Protein AF-A0A933FB46-F1 (afdb_monomer_lite)

Foldseek 3Di:
DDPPPPPDQKDKAFLACWAQEPNWIWTKIWIWGDDPPDQATWIKIWTHTPVDDDIQIDTDPGDNYPVSSVVVSVVSSVDSVVVNVRSVVSVVD

Radius of gyration: 14.54 Å; chains: 1; bounding box: 53×24×31 Å

pLDDT: mean 89.15, std 15.68, range [33.78, 98.31]

Secondary structure (DSSP, 8-state):
--------SEEEEEEE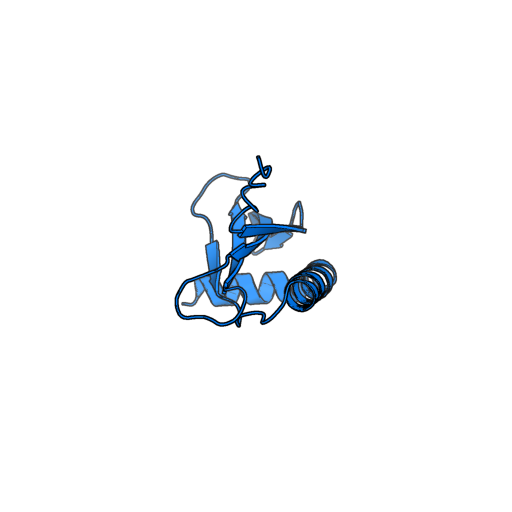EEEEETTEEEEEEEEEE--TTSSSEEEEEEEEETTS-PPEEEEEEEESSHHHHHHHHHHHHT-HHHHHHHHHHHHH-

Structure (mmCIF, N/CA/C/O backbone):
data_AF-A0A933FB46-F1
#
_entry.id   AF-A0A933FB46-F1
#
loop_
_atom_site.group_PDB
_atom_site.id
_atom_site.type_symbol
_atom_site.label_atom_id
_atom_site.label_alt_id
_atom_site.label_comp_id
_atom_site.label_asym_id
_atom_site.label_entity_id
_atom_site.label_seq_id
_atom_site.pdbx_PDB_ins_code
_atom_site.Cartn_x
_atom_site.Cartn_y
_atom_site.Cartn_z
_atom_site.occupancy
_atom_site.B_iso_or_equiv
_atom_site.auth_seq_id
_atom_site.auth_comp_id
_atom_site.auth_asym_id
_atom_site.auth_atom_id
_atom_site.pdbx_PDB_model_num
ATOM 1 N N . MET A 1 1 ? 39.920 3.719 -5.920 1.00 33.78 1 MET A N 1
ATOM 2 C CA . MET A 1 1 ? 39.191 3.034 -4.831 1.00 33.78 1 MET A CA 1
ATOM 3 C C . MET A 1 1 ? 37.726 3.451 -4.928 1.00 33.78 1 MET A C 1
ATOM 5 O O . MET A 1 1 ? 37.401 4.581 -4.591 1.00 33.78 1 MET A O 1
ATOM 9 N N . GLY A 1 2 ? 36.886 2.626 -5.561 1.00 34.00 2 GLY A N 1
ATOM 10 C CA . GLY A 1 2 ? 35.502 2.986 -5.889 1.00 34.00 2 GLY A CA 1
ATOM 11 C C . GLY A 1 2 ? 34.618 2.998 -4.644 1.00 34.00 2 GLY A C 1
ATOM 12 O O . GLY A 1 2 ? 34.586 2.015 -3.907 1.00 34.00 2 GLY A O 1
ATOM 13 N N . LYS A 1 3 ? 33.907 4.104 -4.405 1.00 38.56 3 LYS A N 1
ATOM 14 C CA . LYS A 1 3 ? 32.844 4.166 -3.396 1.00 38.56 3 LYS A CA 1
ATOM 15 C C . LYS A 1 3 ? 31.744 3.187 -3.811 1.00 38.56 3 LYS A C 1
ATOM 17 O O . LYS A 1 3 ? 30.983 3.471 -4.728 1.00 38.56 3 LYS A O 1
ATOM 22 N N . MET A 1 4 ? 31.667 2.039 -3.142 1.00 41.06 4 MET A N 1
ATOM 23 C CA . MET A 1 4 ? 30.487 1.182 -3.188 1.00 41.06 4 MET A CA 1
ATOM 24 C C . MET A 1 4 ? 29.376 1.899 -2.419 1.00 41.06 4 MET A C 1
ATOM 26 O O . MET A 1 4 ? 29.248 1.751 -1.205 1.00 41.06 4 MET A O 1
ATOM 30 N N . THR A 1 5 ? 28.583 2.714 -3.108 1.00 42.41 5 THR A N 1
ATOM 31 C CA . THR A 1 5 ? 27.250 3.065 -2.624 1.00 42.41 5 THR A CA 1
ATOM 32 C C . THR A 1 5 ? 26.481 1.751 -2.538 1.00 42.41 5 THR A C 1
ATOM 34 O O . THR A 1 5 ? 26.086 1.194 -3.560 1.00 42.41 5 THR A O 1
ATOM 37 N N . ARG A 1 6 ? 26.324 1.198 -1.327 1.00 46.06 6 ARG A N 1
ATOM 38 C CA . ARG A 1 6 ? 25.365 0.116 -1.075 1.00 46.06 6 ARG A CA 1
ATOM 39 C C . ARG A 1 6 ? 23.993 0.689 -1.411 1.00 46.06 6 ARG A C 1
ATOM 41 O O . ARG A 1 6 ? 23.404 1.380 -0.588 1.00 46.06 6 ARG A O 1
ATOM 48 N N . GLY A 1 7 ? 23.545 0.504 -2.650 1.00 51.72 7 GLY A N 1
ATOM 49 C CA . GLY A 1 7 ? 22.192 0.863 -3.041 1.00 51.72 7 GLY A CA 1
ATOM 50 C C . GLY A 1 7 ? 21.244 0.136 -2.099 1.00 51.72 7 GLY A C 1
ATOM 51 O O . GLY A 1 7 ? 21.377 -1.076 -1.926 1.00 51.72 7 GLY A O 1
ATOM 52 N N . THR A 1 8 ? 20.351 0.873 -1.449 1.00 57.66 8 THR A N 1
ATOM 53 C CA . THR A 1 8 ? 19.269 0.304 -0.649 1.00 57.66 8 THR A CA 1
ATOM 54 C C . THR A 1 8 ? 18.573 -0.769 -1.493 1.00 57.66 8 THR A C 1
ATOM 56 O O . THR A 1 8 ? 18.137 -0.518 -2.618 1.00 57.66 8 THR A O 1
ATOM 59 N N . SER A 1 9 ? 18.568 -2.009 -1.001 1.00 76.56 9 SER A N 1
ATOM 60 C CA . SER A 1 9 ? 18.016 -3.184 -1.696 1.00 76.56 9 SER A CA 1
ATOM 61 C C . SER A 1 9 ? 16.489 -3.133 -1.822 1.00 76.56 9 SER A C 1
ATOM 63 O O . SER A 1 9 ? 15.892 -3.973 -2.502 1.00 76.56 9 SER A O 1
ATOM 65 N N . TRP A 1 10 ? 15.869 -2.126 -1.210 1.00 80.69 10 TRP A N 1
ATOM 66 C CA . TRP A 1 10 ? 14.449 -1.841 -1.252 1.00 80.69 10 TRP A CA 1
ATOM 67 C C . TRP A 1 10 ? 14.176 -0.338 -1.377 1.00 80.69 10 TRP A C 1
ATOM 69 O O . TRP A 1 10 ? 15.034 0.506 -1.106 1.00 80.69 10 TRP A O 1
ATOM 79 N N . LYS A 1 11 ? 12.963 -0.019 -1.814 1.00 89.19 11 LYS A N 1
ATOM 80 C CA . LYS A 1 11 ? 12.380 1.319 -1.906 1.00 89.19 11 LYS A CA 1
ATOM 81 C C . LYS A 1 11 ? 11.072 1.309 -1.132 1.00 89.19 11 LYS A C 1
ATOM 83 O O . LYS A 1 11 ? 10.339 0.330 -1.215 1.00 89.19 11 LYS A O 1
ATOM 88 N N . GLU A 1 12 ? 10.791 2.391 -0.429 1.00 94.06 12 GLU A N 1
ATOM 89 C CA . GLU A 1 12 ? 9.548 2.578 0.313 1.00 94.06 12 GLU A CA 1
ATOM 90 C C . GLU A 1 12 ? 8.902 3.876 -0.160 1.00 94.06 12 GLU A C 1
ATOM 92 O O . GLU A 1 12 ? 9.590 4.887 -0.331 1.00 94.06 12 GLU A O 1
ATOM 97 N N . HIS A 1 13 ? 7.598 3.833 -0.409 1.00 95.94 13 HIS A N 1
ATOM 98 C CA . HIS A 1 13 ? 6.798 4.982 -0.810 1.00 95.94 13 HIS A CA 1
ATOM 99 C C . HIS A 1 13 ? 5.592 5.090 0.115 1.00 95.94 13 HIS A C 1
ATOM 101 O O . HIS A 1 13 ? 4.784 4.165 0.173 1.00 95.94 13 HIS A O 1
ATOM 107 N N . ARG A 1 14 ? 5.445 6.232 0.792 1.00 97.69 14 ARG A N 1
ATOM 108 C CA . ARG A 1 14 ? 4.232 6.538 1.552 1.00 97.69 14 ARG A CA 1
ATOM 109 C C . ARG A 1 14 ? 3.077 6.736 0.574 1.00 97.69 14 ARG A C 1
ATOM 111 O O . ARG A 1 14 ? 3.127 7.653 -0.241 1.00 97.69 14 ARG A O 1
ATOM 118 N N . LEU A 1 15 ? 2.058 5.884 0.665 1.00 97.88 15 LEU A N 1
ATOM 119 C CA . LEU A 1 15 ? 0.830 6.008 -0.125 1.00 97.88 15 LEU A CA 1
ATOM 120 C C . LEU A 1 15 ? -0.207 6.863 0.606 1.00 97.88 15 LEU A C 1
ATOM 122 O O . LEU A 1 15 ? -0.873 7.685 -0.014 1.00 97.88 15 LEU A O 1
ATOM 126 N N . ALA A 1 16 ? -0.321 6.688 1.925 1.00 97.75 16 ALA A N 1
ATOM 127 C CA . ALA A 1 16 ? -1.201 7.485 2.774 1.00 97.75 16 ALA A CA 1
ATOM 128 C C . ALA A 1 16 ? -0.665 7.550 4.209 1.00 97.75 16 ALA A C 1
ATOM 130 O O . ALA A 1 16 ? -0.363 6.520 4.809 1.00 97.75 16 ALA A O 1
ATOM 131 N N . ASP A 1 17 ? -0.592 8.747 4.797 1.00 97.31 17 ASP A N 1
ATOM 132 C CA . ASP A 1 17 ? -0.238 8.900 6.218 1.00 97.31 17 ASP A CA 1
ATOM 133 C C . ASP A 1 17 ? -1.354 8.397 7.145 1.00 97.31 17 ASP A C 1
ATOM 135 O O . ASP A 1 17 ? -1.085 7.886 8.238 1.00 97.31 17 ASP A O 1
ATOM 139 N N . ARG A 1 18 ? -2.603 8.504 6.678 1.00 97.38 18 ARG A N 1
ATOM 140 C CA . ARG A 1 18 ? -3.805 8.013 7.345 1.00 97.38 18 ARG A CA 1
ATOM 141 C C . ARG A 1 18 ? -4.849 7.568 6.317 1.00 97.38 18 ARG A C 1
ATOM 143 O O . ARG A 1 18 ? -5.293 8.374 5.505 1.00 97.38 18 ARG A O 1
ATOM 150 N N . LEU A 1 19 ? -5.266 6.312 6.404 1.00 97.50 19 LEU A N 1
ATOM 151 C CA . LEU A 1 19 ? -6.397 5.717 5.701 1.00 97.50 19 LEU A CA 1
ATOM 152 C C . LEU A 1 19 ? -7.323 5.084 6.744 1.00 97.50 19 LEU A C 1
ATOM 154 O O . LEU A 1 19 ? -6.891 4.210 7.495 1.00 97.50 19 LEU A O 1
ATOM 158 N N . ASP A 1 20 ? -8.572 5.533 6.810 1.00 97.00 20 ASP A N 1
ATOM 159 C CA . ASP A 1 20 ? -9.580 4.976 7.713 1.00 97.00 20 ASP A CA 1
ATOM 160 C C . ASP A 1 20 ? -10.350 3.852 6.989 1.00 97.00 20 ASP A C 1
ATOM 162 O O . ASP A 1 20 ? -11.054 4.105 6.014 1.00 97.00 20 ASP A O 1
ATOM 166 N N . VAL A 1 21 ? -10.215 2.607 7.459 1.00 94.69 21 VAL A N 1
ATOM 167 C CA . VAL A 1 21 ? -10.882 1.414 6.905 1.00 94.69 21 VAL A CA 1
ATOM 168 C C . VAL A 1 21 ? -11.583 0.670 8.033 1.00 94.69 21 VAL A C 1
ATOM 170 O O . VAL A 1 21 ? -10.975 0.389 9.062 1.00 94.69 21 VAL A O 1
ATOM 173 N N . ASP A 1 22 ? -12.874 0.380 7.863 1.00 91.69 22 ASP A N 1
ATOM 174 C CA . ASP A 1 22 ? -13.701 -0.358 8.831 1.00 91.69 22 ASP A CA 1
ATOM 175 C C . ASP A 1 22 ? -13.615 0.184 10.280 1.00 91.69 22 ASP A C 1
ATOM 177 O O . ASP A 1 22 ? -13.722 -0.552 11.258 1.00 91.69 22 ASP A O 1
ATOM 181 N N . GLY A 1 23 ? -13.427 1.504 10.423 1.00 92.88 23 GLY A N 1
ATOM 182 C CA . GLY A 1 23 ? -13.328 2.196 11.714 1.00 92.88 23 GLY A CA 1
ATOM 183 C C . GLY A 1 23 ? -11.933 2.206 12.352 1.00 92.88 23 GLY A C 1
ATOM 184 O O . GLY A 1 23 ? -11.779 2.760 13.440 1.00 92.88 23 GLY A O 1
ATOM 185 N N . ALA A 1 24 ? -10.920 1.642 11.692 1.00 95.06 24 ALA A N 1
ATOM 186 C CA . ALA A 1 24 ? -9.526 1.680 12.122 1.00 95.06 24 ALA A CA 1
ATOM 187 C C . ALA A 1 24 ? -8.672 2.536 11.174 1.00 95.06 24 ALA A C 1
ATOM 189 O O . ALA A 1 24 ? -8.880 2.551 9.964 1.00 95.06 24 ALA A O 1
ATOM 190 N N . ALA A 1 25 ? -7.697 3.252 11.737 1.00 97.19 25 ALA A N 1
ATOM 191 C CA . ALA A 1 25 ? -6.790 4.110 10.983 1.00 97.19 25 ALA A CA 1
ATOM 192 C C . ALA A 1 25 ? -5.460 3.407 10.714 1.00 97.19 25 ALA A C 1
ATOM 194 O O . ALA A 1 25 ? -4.865 2.822 11.625 1.00 97.19 25 ALA A O 1
ATOM 195 N N . TYR A 1 26 ? -4.979 3.525 9.481 1.00 97.81 26 TYR A N 1
ATOM 196 C CA . TYR A 1 26 ? -3.747 2.905 9.016 1.00 97.81 26 TYR A CA 1
ATOM 197 C C . TYR A 1 26 ? -2.842 3.924 8.343 1.00 97.81 26 TYR A C 1
ATOM 199 O O . TYR A 1 26 ? -3.306 4.802 7.621 1.00 97.81 26 TYR A O 1
ATOM 207 N N . THR A 1 27 ? -1.537 3.771 8.518 1.00 98.12 27 THR A N 1
ATOM 208 C CA . THR A 1 27 ? -0.569 4.324 7.573 1.00 98.12 27 THR A CA 1
ATOM 209 C C . THR A 1 27 ? -0.309 3.284 6.490 1.00 98.12 27 THR A C 1
ATOM 211 O O . THR A 1 27 ? -0.235 2.094 6.792 1.00 98.12 27 THR A O 1
ATOM 214 N N . VAL A 1 28 ? -0.191 3.716 5.237 1.00 98.31 28 VAL A N 1
ATOM 215 C CA . VAL A 1 28 ? -0.059 2.815 4.091 1.00 98.31 28 VAL A CA 1
ATOM 216 C C . VAL A 1 28 ? 1.223 3.104 3.326 1.00 98.31 28 VAL A C 1
ATOM 218 O O . VAL A 1 28 ? 1.451 4.239 2.902 1.00 98.31 28 VAL A O 1
ATOM 221 N N . ASP A 1 29 ? 2.020 2.060 3.116 1.00 98.19 29 ASP A N 1
ATOM 222 C CA . ASP A 1 29 ? 3.276 2.096 2.370 1.00 98.19 29 ASP A CA 1
ATOM 223 C C . ASP A 1 29 ? 3.275 1.110 1.204 1.00 98.19 29 ASP A C 1
ATOM 225 O O . ASP A 1 29 ? 2.737 0.010 1.300 1.00 98.19 29 ASP A O 1
ATOM 229 N N . LEU A 1 30 ? 3.945 1.480 0.115 1.00 98.19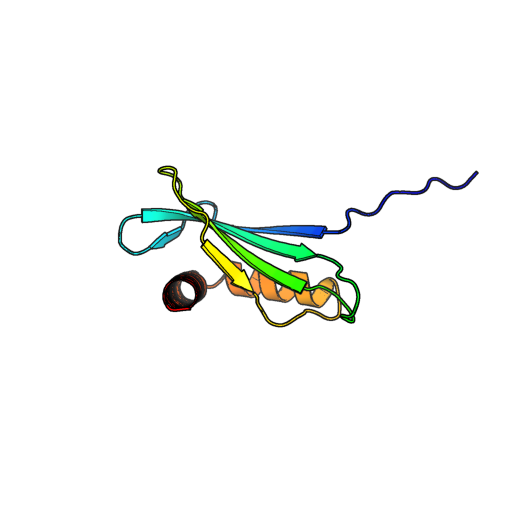 30 LEU A N 1
ATOM 230 C CA . LEU A 1 30 ? 4.391 0.554 -0.918 1.00 98.19 30 LEU A CA 1
ATOM 231 C C . LEU A 1 30 ? 5.869 0.248 -0.701 1.00 98.19 30 LEU A C 1
ATOM 233 O O . LEU A 1 30 ? 6.718 1.137 -0.794 1.00 98.19 30 LEU A O 1
ATOM 237 N N . VAL A 1 31 ? 6.183 -1.024 -0.493 1.00 96.19 31 VAL A N 1
ATOM 238 C CA . VAL A 1 31 ? 7.550 -1.525 -0.376 1.00 96.19 31 VAL A CA 1
ATOM 239 C C . VAL A 1 31 ? 7.914 -2.273 -1.652 1.00 96.19 31 VAL A C 1
ATOM 241 O O . VAL A 1 31 ? 7.296 -3.273 -2.004 1.00 96.19 31 VAL A O 1
ATOM 244 N N . ALA A 1 32 ? 8.949 -1.811 -2.347 1.00 95.12 32 ALA A N 1
ATOM 245 C CA . ALA A 1 32 ? 9.478 -2.438 -3.550 1.00 95.12 32 ALA A CA 1
ATOM 246 C C . ALA A 1 32 ? 10.900 -2.94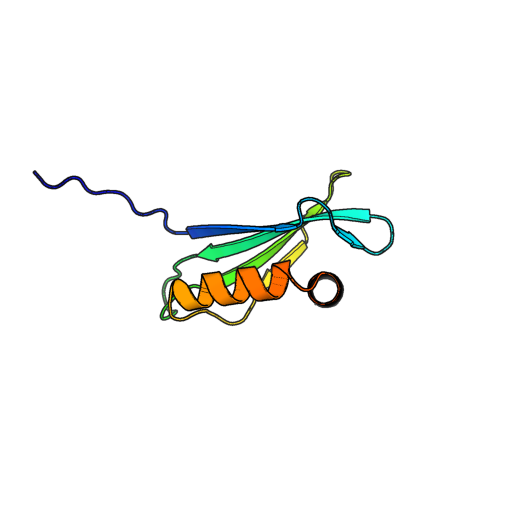7 -3.299 1.00 95.12 32 ALA A C 1
ATOM 248 O O . ALA A 1 32 ? 11.853 -2.171 -3.205 1.00 95.12 32 ALA A O 1
ATOM 249 N N . ARG A 1 33 ? 11.072 -4.268 -3.226 1.00 92.56 33 ARG A N 1
ATOM 250 C CA . ARG A 1 33 ? 12.362 -4.922 -2.958 1.00 92.56 33 ARG A CA 1
ATOM 251 C C . ARG A 1 33 ? 12.903 -5.626 -4.191 1.00 92.56 33 ARG A C 1
ATOM 253 O O . ARG A 1 33 ? 12.168 -6.315 -4.898 1.00 92.56 33 ARG A O 1
ATOM 260 N N . ARG A 1 34 ? 14.210 -5.513 -4.431 1.00 88.44 34 ARG A N 1
ATOM 261 C CA . ARG A 1 34 ? 14.879 -6.397 -5.393 1.00 88.44 34 ARG A CA 1
ATOM 262 C C . ARG A 1 34 ? 14.943 -7.796 -4.789 1.00 88.44 34 ARG A C 1
ATOM 264 O O . ARG A 1 34 ? 15.537 -7.978 -3.731 1.00 88.44 34 ARG A O 1
ATOM 271 N N . ALA A 1 35 ? 14.323 -8.765 -5.452 1.00 75.25 35 ALA A N 1
ATOM 272 C CA . ALA A 1 35 ? 14.287 -10.154 -5.012 1.00 75.25 35 ALA A CA 1
ATOM 273 C C . ALA A 1 35 ? 15.031 -11.052 -6.007 1.00 75.25 35 ALA A C 1
ATOM 275 O O . ALA A 1 35 ? 15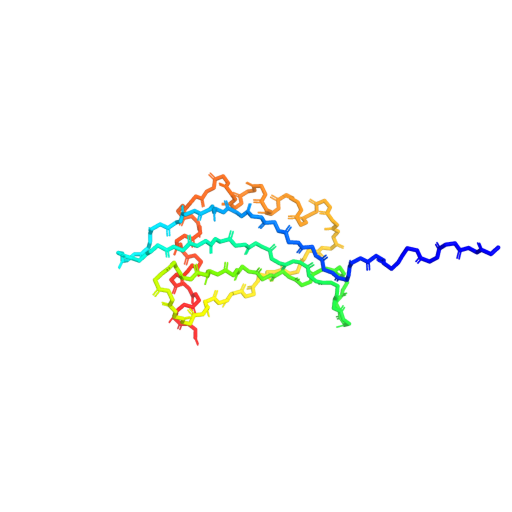.043 -10.795 -7.211 1.00 75.25 35 ALA A O 1
ATOM 276 N N . THR A 1 36 ? 15.658 -12.112 -5.504 1.00 70.75 36 THR A N 1
ATOM 277 C CA . THR A 1 36 ? 16.262 -13.149 -6.345 1.00 70.75 36 THR A CA 1
ATOM 278 C C . THR A 1 36 ? 15.165 -13.933 -7.072 1.00 70.75 36 THR A C 1
ATOM 280 O O . THR A 1 36 ? 14.108 -14.202 -6.509 1.00 70.75 36 THR A O 1
ATOM 283 N N . GLY A 1 37 ? 15.393 -14.282 -8.342 1.00 72.12 37 GLY A N 1
ATOM 284 C CA . GLY A 1 37 ? 14.422 -15.037 -9.150 1.00 72.12 37 GLY A CA 1
ATOM 285 C C . GLY A 1 37 ? 13.296 -14.208 -9.783 1.00 72.12 37 GLY A C 1
ATOM 286 O O . GLY A 1 37 ? 12.457 -14.774 -10.475 1.00 72.12 37 GLY A O 1
ATOM 287 N N . VAL A 1 38 ? 13.291 -12.882 -9.605 1.00 70.00 38 VAL A N 1
ATOM 288 C CA . VAL A 1 38 ? 12.354 -11.961 -10.265 1.00 70.00 38 VAL A CA 1
ATOM 289 C C . VAL A 1 38 ? 13.142 -10.919 -11.054 1.00 70.00 38 VAL A C 1
ATOM 291 O O . VAL A 1 38 ? 14.072 -10.304 -10.531 1.00 70.00 38 VAL A O 1
ATOM 294 N N . GLN A 1 39 ? 12.766 -10.685 -12.313 1.00 79.31 39 GLN A N 1
ATOM 295 C CA . GLN A 1 39 ? 13.280 -9.541 -13.062 1.00 79.31 39 GLN A CA 1
ATOM 296 C C . GLN A 1 39 ? 12.574 -8.270 -12.566 1.00 79.31 39 GLN A C 1
ATOM 298 O O . GLN A 1 39 ? 11.401 -8.059 -12.858 1.00 79.31 39 GLN A O 1
ATOM 303 N N . GLY A 1 40 ? 13.285 -7.442 -11.795 1.00 89.00 40 GLY A N 1
ATOM 304 C CA . GLY A 1 40 ? 12.775 -6.165 -11.285 1.00 89.00 40 GLY A CA 1
ATOM 305 C C . GLY A 1 40 ? 12.579 -6.139 -9.767 1.00 89.00 40 GLY A C 1
ATOM 306 O O . GLY A 1 40 ? 13.514 -6.410 -9.010 1.00 89.00 40 GLY A O 1
ATOM 307 N N . TYR A 1 41 ? 11.385 -5.747 -9.329 1.00 92.69 41 TYR A N 1
ATOM 308 C CA . TYR A 1 41 ? 11.019 -5.468 -7.945 1.00 92.69 41 TYR A CA 1
ATOM 309 C C . TYR A 1 41 ? 9.772 -6.256 -7.557 1.00 92.69 41 TYR A C 1
ATOM 311 O O . TYR A 1 41 ? 8.737 -6.142 -8.214 1.00 92.69 41 TYR A O 1
ATOM 319 N N . ARG A 1 42 ? 9.851 -6.996 -6.450 1.00 94.38 42 ARG A N 1
ATOM 320 C CA . ARG A 1 42 ? 8.656 -7.480 -5.758 1.00 94.38 42 ARG A CA 1
ATOM 321 C C . ARG A 1 42 ? 8.054 -6.323 -4.985 1.00 94.38 42 ARG A C 1
ATOM 323 O O . ARG A 1 42 ? 8.783 -5.652 -4.252 1.00 94.38 42 ARG A O 1
ATOM 330 N N . MET A 1 43 ? 6.764 -6.098 -5.180 1.00 95.12 43 MET A N 1
ATOM 331 C CA . MET A 1 43 ? 6.033 -4.999 -4.569 1.00 95.12 43 MET A CA 1
ATOM 332 C C . MET A 1 43 ? 5.045 -5.537 -3.544 1.00 95.12 43 MET A C 1
ATOM 334 O O . MET A 1 43 ? 4.366 -6.525 -3.805 1.00 95.12 43 MET A O 1
ATOM 338 N N . THR A 1 44 ? 4.962 -4.875 -2.400 1.00 97.12 44 THR A N 1
ATOM 339 C CA . THR A 1 44 ? 4.056 -5.229 -1.310 1.00 97.12 44 THR A CA 1
ATOM 340 C C . THR A 1 44 ? 3.442 -3.943 -0.771 1.00 97.12 44 THR A C 1
ATOM 342 O O . THR A 1 44 ? 4.170 -2.988 -0.500 1.00 97.12 44 THR A O 1
ATOM 345 N N . VAL A 1 45 ? 2.118 -3.899 -0.637 1.00 97.94 45 VAL A N 1
ATOM 346 C CA . VAL A 1 45 ? 1.432 -2.831 0.101 1.00 97.94 45 VAL A CA 1
ATOM 347 C C . VAL A 1 45 ? 1.340 -3.249 1.558 1.00 97.94 45 VAL A C 1
ATOM 349 O O . VAL A 1 45 ? 0.960 -4.380 1.855 1.00 97.94 45 VAL A O 1
ATOM 352 N N . VAL A 1 46 ? 1.696 -2.337 2.450 1.00 97.88 46 VAL A N 1
ATOM 353 C CA . VAL A 1 46 ? 1.776 -2.559 3.890 1.00 97.88 46 VAL A CA 1
ATOM 354 C C . VAL A 1 46 ? 0.848 -1.567 4.579 1.00 97.88 46 VAL A C 1
ATOM 356 O O . VAL A 1 46 ? 0.990 -0.358 4.404 1.00 97.88 46 VAL A O 1
ATOM 359 N N . PHE A 1 47 ? -0.093 -2.075 5.370 1.00 97.75 47 PHE A N 1
ATOM 360 C CA . PHE A 1 47 ? -1.015 -1.289 6.184 1.00 97.75 47 PHE A CA 1
ATOM 361 C C . PHE A 1 47 ? -0.623 -1.417 7.657 1.00 97.75 47 PHE A C 1
ATOM 363 O O . PHE A 1 47 ? -0.758 -2.478 8.271 1.00 97.75 47 PHE A O 1
ATOM 370 N N . LEU A 1 48 ? -0.147 -0.315 8.228 1.00 96.94 48 LEU A N 1
ATOM 371 C CA . LEU A 1 48 ? 0.338 -0.215 9.602 1.00 96.94 48 LEU A CA 1
ATOM 372 C C . LEU A 1 48 ? -0.757 0.393 10.496 1.00 96.94 48 LEU A C 1
ATOM 374 O O . LEU A 1 48 ? -1.069 1.576 10.332 1.00 96.94 48 LEU A O 1
ATOM 378 N N . PRO A 1 49 ? -1.359 -0.364 11.433 1.00 96.94 49 PRO A N 1
ATOM 379 C CA . PRO A 1 49 ? -2.438 0.147 12.281 1.00 96.94 49 PRO A CA 1
ATOM 380 C C . PRO A 1 49 ? -1.943 1.209 13.272 1.00 96.94 49 PRO A C 1
ATOM 382 O O . PRO A 1 49 ? -0.989 0.988 14.017 1.00 96.94 49 PRO A O 1
ATOM 385 N N . HIS A 1 50 ? -2.640 2.347 13.356 1.00 96.25 50 HIS A N 1
ATOM 386 C CA . HIS A 1 50 ? -2.307 3.439 14.291 1.00 96.25 50 HIS A CA 1
ATOM 387 C C . HIS A 1 50 ? -2.544 3.067 15.754 1.00 96.25 50 HIS A C 1
ATOM 389 O O . HIS A 1 50 ? -1.829 3.533 16.635 1.00 96.25 50 HIS A O 1
ATOM 395 N N . ALA A 1 51 ? -3.549 2.232 16.022 1.00 93.00 51 ALA A N 1
ATOM 396 C CA . ALA A 1 51 ? -3.906 1.808 17.376 1.00 93.00 51 ALA A CA 1
ATOM 397 C C . ALA A 1 51 ? -2.981 0.709 17.939 1.00 93.00 51 ALA A C 1
ATOM 399 O O . ALA A 1 51 ? -3.217 0.210 19.038 1.00 93.00 51 ALA A O 1
ATOM 400 N N . GLY A 1 52 ? -1.941 0.320 17.192 1.00 82.69 52 GLY A N 1
ATOM 401 C CA . GLY A 1 52 ? -1.212 -0.921 17.427 1.00 82.69 52 GLY A CA 1
ATOM 402 C C . GLY A 1 52 ? -2.022 -2.138 16.968 1.00 82.69 52 GLY A C 1
ATOM 403 O O . GLY A 1 52 ? -3.248 -2.101 16.876 1.00 82.69 52 GLY A O 1
ATOM 404 N N . GLY A 1 53 ? -1.329 -3.217 16.617 1.00 87.06 53 GLY A N 1
ATOM 405 C CA . GLY A 1 53 ? -1.951 -4.421 16.073 1.00 87.06 53 GLY A CA 1
ATOM 406 C C . GLY A 1 53 ? -1.078 -5.094 15.026 1.00 87.06 53 GLY A C 1
ATOM 407 O O . GLY A 1 53 ? 0.086 -4.736 14.847 1.00 87.06 53 GLY A O 1
ATOM 408 N N . GLU A 1 54 ? -1.654 -6.081 14.350 1.00 91.44 54 GLU A N 1
ATOM 409 C CA . GLU A 1 54 ? -0.986 -6.796 13.269 1.00 91.44 54 GLU A CA 1
ATOM 410 C C . GLU A 1 54 ? -0.946 -5.941 11.998 1.00 91.44 54 GLU A C 1
ATOM 412 O O . GLU A 1 54 ? -1.955 -5.367 11.578 1.00 91.44 54 GLU A O 1
ATOM 417 N N . THR A 1 55 ? 0.236 -5.861 11.394 1.00 94.25 55 THR A N 1
ATOM 418 C CA . THR A 1 55 ? 0.424 -5.272 10.071 1.00 94.25 55 THR A CA 1
ATOM 419 C C . THR A 1 55 ? -0.273 -6.134 9.028 1.00 94.25 55 THR A C 1
ATOM 421 O O . THR A 1 55 ? -0.089 -7.348 9.004 1.00 94.25 55 THR A O 1
ATOM 424 N N . VAL A 1 56 ? -1.037 -5.508 8.138 1.00 96.31 56 VAL A N 1
ATOM 425 C CA . VAL A 1 56 ? -1.644 -6.208 7.001 1.00 96.31 56 VAL A CA 1
ATOM 426 C C . VAL A 1 56 ? -0.765 -5.984 5.780 1.00 96.31 56 VAL A C 1
ATOM 428 O O . VAL A 1 56 ? -0.451 -4.844 5.446 1.00 96.31 56 VAL A O 1
ATOM 431 N N . GLU A 1 57 ? -0.361 -7.060 5.114 1.00 97.00 57 GLU A N 1
ATOM 432 C CA . GLU A 1 57 ? 0.497 -7.007 3.931 1.00 97.00 57 GLU A CA 1
ATOM 433 C C . GLU A 1 57 ? -0.185 -7.689 2.748 1.00 97.00 57 GLU A C 1
ATOM 435 O O . GLU A 1 57 ? -0.830 -8.725 2.905 1.00 97.00 57 GLU A O 1
ATOM 440 N N . LEU A 1 58 ? -0.019 -7.121 1.555 1.00 97.62 58 LEU A N 1
ATOM 441 C CA . LEU A 1 58 ? -0.495 -7.713 0.309 1.00 97.62 58 LEU A CA 1
ATOM 442 C C . LEU A 1 58 ? 0.569 -7.593 -0.774 1.00 97.62 58 LEU A C 1
ATOM 444 O O . LEU A 1 58 ? 1.018 -6.491 -1.098 1.00 97.62 58 LEU A O 1
ATOM 448 N N . ASP A 1 59 ? 0.953 -8.723 -1.362 1.00 95.81 59 ASP A N 1
ATOM 449 C CA . ASP A 1 59 ? 1.823 -8.728 -2.533 1.00 95.81 59 ASP A CA 1
ATOM 450 C C . ASP A 1 59 ? 1.074 -8.198 -3.764 1.00 95.81 59 ASP A C 1
ATOM 452 O O . ASP A 1 59 ? -0.026 -8.636 -4.096 1.00 95.81 59 ASP A O 1
ATOM 456 N N . LEU A 1 60 ? 1.714 -7.277 -4.479 1.00 95.44 60 LEU A N 1
ATOM 457 C CA . LEU A 1 60 ? 1.275 -6.790 -5.781 1.00 95.44 60 LEU A CA 1
ATOM 458 C C . LEU A 1 60 ? 2.047 -7.493 -6.909 1.00 95.44 60 LEU A C 1
ATOM 460 O O . LEU A 1 60 ? 3.115 -8.070 -6.673 1.00 95.44 60 LEU A O 1
ATOM 464 N N . PRO A 1 61 ? 1.566 -7.404 -8.165 1.00 95.00 61 PRO A N 1
ATOM 465 C CA . PRO A 1 61 ? 2.361 -7.795 -9.323 1.00 95.00 61 PRO A CA 1
ATOM 466 C C . PRO A 1 61 ? 3.751 -7.149 -9.301 1.00 95.00 61 PRO A C 1
ATOM 468 O O . PRO A 1 61 ? 3.903 -5.997 -8.905 1.00 95.00 61 PRO A O 1
ATOM 471 N N . ASN A 1 62 ? 4.777 -7.879 -9.741 1.00 93.62 62 ASN A N 1
ATOM 472 C CA . ASN A 1 62 ? 6.145 -7.360 -9.761 1.00 93.62 62 ASN A CA 1
ATOM 473 C C . ASN A 1 62 ? 6.286 -6.201 -10.764 1.00 93.62 62 ASN A C 1
ATOM 475 O O . ASN A 1 62 ? 5.737 -6.251 -11.863 1.00 93.62 62 ASN A O 1
ATOM 479 N N . ALA A 1 63 ? 7.096 -5.199 -10.425 1.00 93.19 63 ALA A N 1
ATOM 480 C CA . ALA A 1 63 ? 7.462 -4.111 -11.330 1.00 93.19 63 ALA A CA 1
ATOM 481 C C . ALA A 1 63 ? 8.822 -4.388 -11.977 1.00 93.19 63 ALA A C 1
ATOM 483 O O . ALA A 1 63 ? 9.790 -4.687 -11.282 1.00 93.19 63 ALA A O 1
ATOM 484 N N . ALA A 1 64 ? 8.940 -4.242 -13.297 1.00 91.50 64 ALA A N 1
ATOM 485 C CA . ALA A 1 64 ? 10.199 -4.507 -13.998 1.00 91.50 64 ALA A CA 1
ATOM 486 C C . ALA A 1 64 ? 11.270 -3.443 -13.701 1.00 91.50 64 ALA A C 1
ATOM 488 O O . ALA A 1 64 ? 12.465 -3.747 -13.621 1.00 91.50 64 ALA A O 1
ATOM 489 N N . THR A 1 65 ? 10.852 -2.186 -13.525 1.00 91.62 65 THR A N 1
ATOM 490 C CA . THR A 1 65 ? 11.756 -1.039 -13.401 1.00 91.62 65 THR A CA 1
ATOM 491 C C . THR A 1 65 ? 11.363 -0.098 -12.260 1.00 91.62 65 THR A C 1
ATOM 493 O O . THR A 1 65 ? 10.261 -0.158 -11.726 1.00 91.62 65 THR A O 1
ATOM 496 N N . THR A 1 66 ? 12.273 0.801 -11.867 1.00 92.38 66 THR A N 1
ATOM 497 C CA . THR A 1 66 ? 11.954 1.846 -10.874 1.00 92.38 66 THR A CA 1
ATOM 498 C C . THR A 1 66 ? 10.853 2.808 -11.347 1.00 92.38 66 THR A C 1
ATOM 500 O O . THR A 1 66 ? 9.986 3.107 -10.534 1.00 92.38 66 THR A O 1
ATOM 503 N N . PRO A 1 67 ? 10.830 3.284 -12.610 1.00 95.12 67 PRO A N 1
ATOM 504 C CA . PRO A 1 67 ? 9.695 4.057 -13.117 1.00 95.12 67 PRO A CA 1
ATOM 505 C C . PRO A 1 67 ? 8.345 3.351 -12.966 1.00 95.12 67 PRO A C 1
ATOM 507 O O . PRO A 1 67 ? 7.364 4.013 -12.653 1.00 95.12 67 PRO A O 1
ATOM 510 N N . ASP A 1 68 ? 8.294 2.025 -13.129 1.00 95.00 68 ASP A N 1
ATOM 511 C CA . ASP A 1 68 ? 7.052 1.271 -12.920 1.00 95.00 68 ASP A CA 1
ATOM 512 C C . ASP A 1 68 ? 6.638 1.258 -11.442 1.00 95.00 68 ASP A C 1
ATOM 514 O O . ASP A 1 68 ? 5.468 1.469 -11.146 1.00 95.00 68 ASP A O 1
ATOM 518 N N . VAL A 1 69 ? 7.593 1.094 -10.514 1.00 95.69 69 VAL A N 1
ATOM 519 C CA . VAL A 1 69 ? 7.331 1.222 -9.066 1.00 95.69 69 VAL A CA 1
ATOM 520 C C . VAL A 1 69 ? 6.771 2.606 -8.735 1.00 95.69 69 VAL A C 1
ATOM 522 O O . VAL A 1 69 ? 5.762 2.708 -8.045 1.00 95.69 69 VAL A O 1
ATOM 525 N N . ASN A 1 70 ? 7.406 3.668 -9.241 1.00 96.56 70 ASN A N 1
ATOM 526 C CA . ASN A 1 70 ? 6.971 5.041 -8.986 1.00 96.56 70 ASN A CA 1
ATOM 527 C C . ASN A 1 70 ? 5.564 5.292 -9.541 1.00 96.56 70 ASN A C 1
ATOM 529 O O . ASN A 1 70 ? 4.739 5.867 -8.841 1.00 96.56 70 ASN A O 1
ATOM 533 N N . ARG A 1 71 ? 5.280 4.814 -10.761 1.00 97.38 71 ARG A N 1
ATOM 534 C CA . ARG A 1 71 ? 3.951 4.920 -11.372 1.00 97.38 71 ARG A CA 1
ATOM 535 C C . ARG A 1 71 ? 2.891 4.256 -10.496 1.00 97.38 71 ARG A C 1
ATOM 537 O O . ARG A 1 71 ? 1.888 4.882 -10.188 1.00 97.38 71 ARG A O 1
ATOM 544 N N . VAL A 1 72 ? 3.138 3.023 -10.051 1.00 97.75 72 VAL A N 1
ATOM 545 C CA . VAL A 1 72 ? 2.204 2.297 -9.177 1.00 97.75 72 VAL A CA 1
ATOM 546 C C . VAL A 1 72 ? 2.019 3.016 -7.840 1.00 97.75 72 VAL A C 1
ATOM 548 O O . VAL A 1 72 ? 0.898 3.103 -7.349 1.00 97.75 72 VAL A O 1
ATOM 551 N N . ALA A 1 73 ? 3.087 3.573 -7.259 1.00 97.88 73 ALA A N 1
ATOM 552 C CA . ALA A 1 73 ? 2.984 4.361 -6.034 1.00 97.88 73 ALA A CA 1
ATOM 553 C C . ALA A 1 73 ? 2.095 5.603 -6.219 1.00 97.88 73 ALA A C 1
ATOM 555 O O . ALA A 1 73 ? 1.221 5.853 -5.395 1.00 97.88 73 ALA A O 1
ATOM 556 N N . GLU A 1 74 ? 2.296 6.360 -7.301 1.00 97.94 74 GLU A N 1
ATOM 557 C CA . GLU A 1 74 ? 1.509 7.558 -7.618 1.00 97.94 74 GLU A CA 1
ATOM 558 C C . GLU A 1 74 ? 0.036 7.221 -7.890 1.00 97.94 74 GLU A C 1
ATOM 560 O O . GLU A 1 74 ? -0.852 7.877 -7.348 1.00 97.94 74 GLU A O 1
ATOM 565 N N . GLU A 1 75 ? -0.230 6.172 -8.674 1.00 97.94 75 GLU A N 1
ATOM 566 C CA . GLU A 1 75 ? -1.587 5.702 -8.978 1.00 97.94 75 GLU A CA 1
ATOM 567 C C . GLU A 1 75 ? -2.340 5.283 -7.709 1.00 97.94 75 GLU A C 1
ATOM 569 O O . GLU A 1 75 ? -3.491 5.672 -7.515 1.00 97.94 75 GLU A O 1
ATOM 574 N N . LEU A 1 76 ? -1.691 4.527 -6.818 1.00 98.12 76 LEU A N 1
ATOM 575 C CA . LEU A 1 76 ? -2.305 4.082 -5.567 1.00 98.12 76 LEU A CA 1
ATOM 576 C C . LEU A 1 76 ? -2.491 5.223 -4.562 1.00 98.12 76 LEU A C 1
ATOM 578 O O . LEU A 1 76 ? -3.525 5.282 -3.901 1.00 98.12 76 LEU A O 1
ATOM 582 N N . ALA A 1 77 ? -1.526 6.141 -4.450 1.00 97.62 77 ALA A N 1
ATOM 583 C CA . ALA A 1 77 ? -1.646 7.311 -3.578 1.00 97.62 77 ALA A CA 1
ATOM 584 C C . ALA A 1 77 ? -2.781 8.252 -4.026 1.00 97.62 77 ALA A C 1
ATOM 586 O O . ALA A 1 77 ? -3.418 8.901 -3.196 1.00 97.62 77 ALA A O 1
ATOM 587 N N . ALA A 1 78 ? -3.060 8.308 -5.332 1.00 97.88 78 ALA A N 1
ATOM 588 C CA . ALA A 1 78 ? -4.153 9.095 -5.895 1.00 97.88 78 ALA A CA 1
ATOM 589 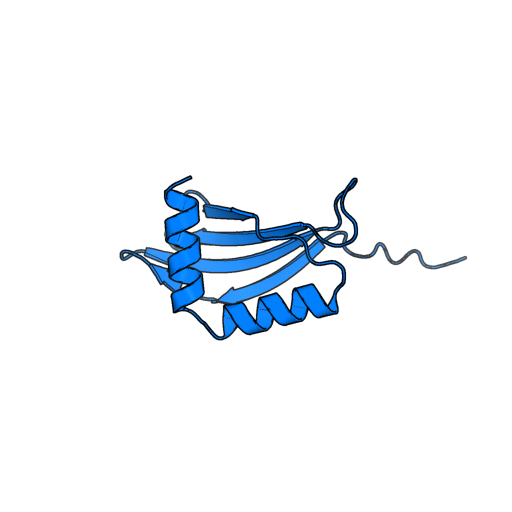C C . ALA A 1 78 ? -5.541 8.438 -5.748 1.00 97.88 78 ALA A C 1
ATOM 591 O O . ALA A 1 78 ? -6.547 9.114 -5.975 1.00 97.88 78 ALA A O 1
ATOM 592 N N . ASP A 1 79 ? -5.622 7.159 -5.357 1.00 97.81 79 ASP A N 1
ATOM 593 C CA . ASP A 1 79 ? -6.883 6.414 -5.248 1.00 97.81 79 ASP A CA 1
ATOM 594 C C . ASP A 1 79 ? -7.053 5.714 -3.881 1.00 97.81 79 ASP A C 1
ATOM 596 O O . ASP A 1 79 ? -6.830 4.505 -3.739 1.00 97.81 79 ASP A O 1
ATOM 600 N N . PRO A 1 80 ? -7.536 6.443 -2.855 1.00 96.12 80 PRO A N 1
ATOM 601 C CA . PRO A 1 80 ? -7.805 5.869 -1.537 1.00 96.12 80 PRO A CA 1
ATOM 602 C C . PRO A 1 80 ? -8.802 4.701 -1.557 1.00 96.12 80 PRO A C 1
ATOM 604 O O . PRO A 1 80 ? -8.667 3.763 -0.773 1.00 96.12 80 PRO A O 1
ATOM 607 N N . LYS A 1 81 ? -9.777 4.701 -2.479 1.00 97.38 81 LYS A N 1
ATOM 608 C CA . LYS A 1 81 ? -10.759 3.609 -2.584 1.00 97.38 81 LYS A CA 1
ATOM 609 C C . LYS A 1 81 ? -10.100 2.324 -3.066 1.00 97.38 81 LYS A C 1
ATOM 611 O O . LYS A 1 81 ? -10.477 1.234 -2.629 1.00 97.38 81 LYS A O 1
ATOM 616 N N . ARG A 1 82 ? -9.108 2.436 -3.953 1.00 97.50 82 ARG A N 1
ATOM 617 C CA . ARG A 1 82 ? -8.293 1.291 -4.358 1.00 97.50 82 ARG A CA 1
ATOM 618 C C . ARG A 1 82 ? -7.496 0.735 -3.182 1.00 97.50 82 ARG A C 1
ATOM 620 O O . ARG A 1 82 ? -7.458 -0.484 -3.036 1.00 97.50 82 ARG A O 1
ATOM 627 N N . LEU A 1 83 ? -6.927 1.588 -2.327 1.00 97.94 83 LEU A N 1
ATOM 628 C CA . LEU A 1 83 ? -6.228 1.146 -1.112 1.00 97.94 83 LEU A CA 1
ATOM 629 C C . LEU A 1 83 ? -7.158 0.394 -0.150 1.00 97.94 83 LEU A C 1
ATOM 631 O O . LEU A 1 83 ? -6.791 -0.672 0.338 1.00 97.94 83 LEU A O 1
ATOM 635 N N . GLU A 1 84 ? -8.382 0.883 0.068 1.00 97.88 84 GLU A N 1
ATOM 636 C CA . GLU A 1 84 ? -9.388 0.163 0.864 1.00 97.88 84 GLU A CA 1
ATOM 637 C C . GLU A 1 84 ? -9.735 -1.210 0.270 1.00 97.88 84 GLU A C 1
ATOM 639 O O . GLU A 1 84 ? -9.910 -2.187 0.998 1.00 97.88 84 GLU A O 1
ATOM 644 N N . ALA A 1 85 ? -9.862 -1.302 -1.057 1.00 97.31 85 ALA A N 1
ATOM 645 C CA . ALA A 1 85 ? -10.154 -2.567 -1.725 1.00 97.31 85 ALA A CA 1
ATOM 646 C C . ALA A 1 85 ? -9.017 -3.584 -1.533 1.00 97.31 85 ALA A C 1
ATOM 648 O O . ALA A 1 85 ? -9.289 -4.736 -1.198 1.00 97.31 85 ALA A O 1
ATOM 649 N N . LEU A 1 86 ? -7.762 -3.143 -1.674 1.00 97.69 86 LEU A N 1
ATOM 650 C CA . LEU A 1 86 ? -6.580 -3.972 -1.423 1.00 97.69 86 LEU A CA 1
ATOM 651 C C . LEU A 1 86 ? -6.504 -4.424 0.041 1.00 97.69 86 LEU A C 1
ATOM 653 O O . LEU A 1 86 ? -6.177 -5.575 0.308 1.00 97.69 86 LEU A O 1
ATOM 657 N N . PHE A 1 87 ? -6.862 -3.561 0.995 1.00 97.31 87 PHE A N 1
ATOM 658 C CA . PHE A 1 87 ? -6.931 -3.947 2.406 1.00 97.31 87 PHE A CA 1
ATOM 659 C C . PHE A 1 87 ? -7.916 -5.103 2.633 1.00 97.31 87 PHE A C 1
ATOM 661 O O . PHE A 1 87 ? -7.592 -6.088 3.297 1.00 97.31 87 PHE A O 1
ATOM 668 N N . ARG A 1 88 ? -9.121 -5.009 2.054 1.00 96.06 88 ARG A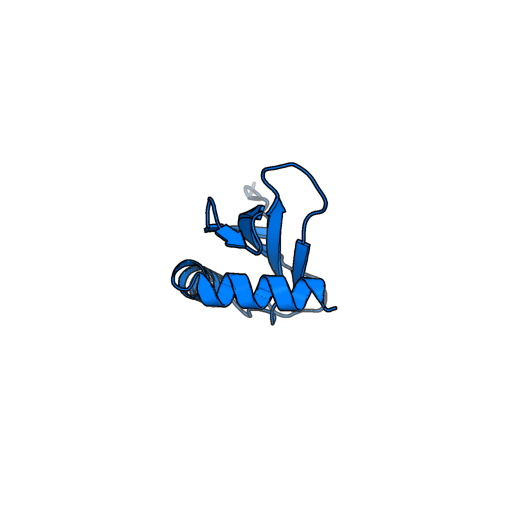 N 1
ATOM 669 C CA . ARG A 1 88 ? -10.146 -6.057 2.185 1.00 96.06 88 ARG A CA 1
ATOM 670 C C . ARG A 1 88 ? -9.712 -7.368 1.523 1.00 96.06 88 ARG A C 1
ATOM 672 O O . ARG A 1 88 ? -9.964 -8.429 2.084 1.00 96.06 88 ARG A O 1
ATOM 679 N N . GLU A 1 89 ? -9.036 -7.300 0.376 1.00 96.38 89 GLU A N 1
ATOM 680 C CA . GLU A 1 89 ? -8.446 -8.465 -0.304 1.00 96.38 89 GLU A CA 1
ATOM 681 C C . GLU A 1 89 ? -7.394 -9.162 0.570 1.00 96.38 89 GLU A C 1
ATOM 683 O O . GLU A 1 89 ? -7.443 -10.379 0.758 1.00 96.38 89 GLU A O 1
ATOM 688 N N . ALA A 1 90 ? -6.501 -8.381 1.180 1.00 94.50 90 ALA A N 1
ATOM 689 C CA . ALA A 1 90 ? -5.464 -8.882 2.077 1.00 94.50 90 ALA A CA 1
ATOM 690 C C . ALA A 1 90 ? -6.036 -9.595 3.310 1.00 94.50 90 ALA A C 1
ATOM 692 O O . ALA A 1 90 ? -5.475 -10.578 3.775 1.00 94.50 90 ALA A O 1
ATOM 693 N N . ARG A 1 91 ? -7.172 -9.120 3.836 1.00 91.44 91 ARG A N 1
ATOM 694 C CA . ARG A 1 91 ? -7.860 -9.729 4.988 1.00 91.44 91 ARG A CA 1
ATOM 695 C C . ARG A 1 91 ? -8.677 -10.973 4.640 1.00 91.44 91 ARG A C 1
ATOM 697 O O . ARG A 1 91 ? -9.078 -11.689 5.555 1.00 91.44 91 ARG A O 1
ATOM 704 N N . ALA A 1 92 ? -8.974 -11.191 3.362 1.00 90.12 92 ALA A N 1
ATOM 705 C CA . ALA A 1 92 ? -9.747 -12.335 2.885 1.00 90.12 92 ALA A CA 1
ATOM 706 C C . ALA A 1 92 ? -8.874 -13.521 2.435 1.00 90.12 92 ALA A C 1
ATOM 708 O O . ALA A 1 92 ? -9.420 -14.596 2.178 1.00 90.12 92 ALA A O 1
ATOM 709 N N . SER A 1 93 ? -7.560 -13.309 2.312 1.00 74.50 93 SER A N 1
ATOM 710 C CA . SER A 1 93 ? -6.558 -14.310 1.916 1.00 74.50 93 SER A CA 1
ATOM 711 C C . SER A 1 93 ? -6.014 -15.070 3.123 1.00 74.50 93 SER A C 1
ATOM 713 O O . SER A 1 93 ? -5.716 -16.274 2.958 1.00 74.50 93 SER A O 1
#

Sequence (93 aa):
MGKMTRGTSWKEHRLADRLDVDGAAYTVDLVARRATGVQGYRMTVVFLPHAGGETVELDLPNAATTPDVNRVAEELAADPKRLEALFREARAS